Protein AF-A0A816NYG2-F1 (afdb_monomer)

Secondary structure (DSSP, 8-state):
--SPPP-----S-HHHHHHHHHHHHHHHHHHHHHHHSTTTTTTTTT----SSTTHHHHHHHHHHHHHHHHHHHHHHHHHHHH-GGGHHHHHHHHHHHHHHHHHHHHHSPPP-SS--HHHHHHHHHHHHHHHHHHHHTSPPP-

pLDDT: mean 96.12, std 5.0, range [56.0, 98.81]

Nearest PDB structures (foldseek):
  8a3k-assembly1_UNK  TM=4.302E-01  e=6.108E+00  synthetic construct
  3zx6-assembly1_A  TM=4.066E-01  e=4.676E+00  Archaeoglobus fulgidus DSM 4304
  6uuj-assembly2_E  TM=3.337E-01  e=5.204E+00  Mycobacterium tuberculosis H37Rv

Mean predicted aligned error: 3.16 Å

Foldseek 3Di:
DPDDAFDAPQQFDCVLLVVLVVVLVVLLVLLCCLQPPPQSCVCVFVQADCPDPPSVVVSVVSNVVSVVSNVLSVVSVCCSVGNVNCSLVNLVVQLVVLVVVQVVCVVPPGDHPDHGPSNVCSVVSNVVSVVSSVRSPDGPDD

Organism: NCBI:txid392030

Solvent-accessible surface area (backbone atoms only — not comparable to full-atom values): 7549 Å² total; per-residue (Å²): 128,99,65,80,85,76,45,68,77,50,57,32,46,68,65,41,56,53,50,50,53,53,53,40,50,55,45,37,55,51,13,49,39,13,55,68,41,98,47,17,41,42,41,90,55,37,32,30,81,62,95,47,91,69,35,67,56,55,29,50,50,33,24,53,50,10,52,56,43,36,54,54,35,49,52,51,49,48,29,70,74,38,30,35,55,47,48,42,57,52,35,46,47,55,27,51,51,28,49,51,52,52,52,45,45,69,78,59,64,79,76,47,84,55,86,28,63,68,58,59,49,32,69,54,44,30,61,51,28,50,53,42,29,58,52,28,72,40,68,60,81,129

Sequence (142 aa):
MLLPPPCNNYAGPTLAIWFLVIINTIGTIRSLIHMFFRDGGAQSIATMNLNVSGSQNIVAIFGQWGGMQLIMAFFIWIVLWRYREFVPLMIGEVLIEQLVRISIGHLKPTITTGTPPGRTGSMILLPVSLIMLIISLTRNTA

Radius of gyration: 17.14 Å; Cα contacts (8 Å, |Δi|>4): 158; chains: 1; bounding box: 43×23×50 Å

Structure (mmCIF, N/CA/C/O backbone):
data_AF-A0A816NYG2-F1
#
_entry.id   AF-A0A816NYG2-F1
#
loop_
_atom_site.group_PDB
_atom_site.id
_atom_site.type_symbol
_atom_site.label_atom_id
_atom_site.label_alt_id
_atom_site.label_comp_id
_atom_site.label_asym_id
_atom_site.label_entity_id
_atom_site.label_seq_id
_atom_site.pdbx_PDB_ins_code
_atom_site.Cartn_x
_atom_site.Cartn_y
_atom_site.Cartn_z
_atom_site.occupancy
_atom_site.B_iso_or_equiv
_atom_site.auth_seq_id
_atom_site.auth_comp_id
_atom_site.auth_asym_id
_atom_site.auth_atom_id
_atom_site.pdbx_PDB_model_num
ATOM 1 N N . MET A 1 1 ? -25.040 -15.551 -0.827 1.00 77.44 1 MET A N 1
ATOM 2 C CA . MET A 1 1 ? -24.556 -14.156 -0.698 1.00 77.44 1 MET A CA 1
ATOM 3 C C . MET A 1 1 ? -23.037 -14.214 -0.555 1.00 77.44 1 MET A C 1
ATOM 5 O O . MET A 1 1 ? -22.586 -15.010 0.252 1.00 77.44 1 MET A O 1
ATOM 9 N N . LEU A 1 2 ? -22.266 -13.480 -1.373 1.00 88.38 2 LEU A N 1
ATOM 10 C CA . LEU A 1 2 ? -20.789 -13.585 -1.424 1.00 88.38 2 LEU A CA 1
ATOM 11 C C . LEU A 1 2 ? -20.091 -13.022 -0.171 1.00 88.38 2 LEU A C 1
ATOM 13 O O . LEU A 1 2 ? -19.019 -13.482 0.198 1.00 88.38 2 LEU A O 1
ATOM 17 N N . LEU A 1 3 ? -20.704 -12.030 0.478 1.00 91.38 3 LEU A N 1
ATOM 18 C CA . LEU A 1 3 ? -20.160 -11.320 1.633 1.00 91.38 3 LEU A CA 1
ATOM 19 C C . LEU A 1 3 ? -21.046 -11.542 2.872 1.00 91.38 3 LEU A C 1
ATOM 21 O O . LEU A 1 3 ? -22.271 -11.491 2.729 1.00 91.38 3 LEU A O 1
ATOM 25 N N . PRO A 1 4 ? -20.482 -11.740 4.081 1.00 92.00 4 PRO A N 1
ATOM 26 C CA . PRO A 1 4 ? -21.268 -11.817 5.316 1.00 92.00 4 PRO A CA 1
ATOM 27 C C . PRO A 1 4 ? -21.978 -10.485 5.643 1.00 92.00 4 PRO A C 1
ATOM 29 O O . PRO A 1 4 ? -21.698 -9.455 5.008 1.00 92.00 4 PRO A O 1
ATOM 32 N N . PRO A 1 5 ? -22.911 -10.457 6.615 1.00 93.44 5 PRO A N 1
ATOM 33 C CA . PRO A 1 5 ? -23.503 -9.213 7.116 1.00 93.44 5 PRO A CA 1
ATOM 34 C C . PRO A 1 5 ? -22.435 -8.160 7.475 1.00 93.44 5 PRO A C 1
ATOM 36 O O . PRO A 1 5 ? -21.332 -8.546 7.858 1.00 93.44 5 PRO A O 1
ATOM 39 N N . PRO A 1 6 ? -22.707 -6.850 7.308 1.00 91.88 6 PRO A N 1
ATOM 40 C CA . PRO A 1 6 ? -21.737 -5.804 7.625 1.00 91.88 6 PRO A CA 1
ATOM 41 C C . PRO A 1 6 ? -21.351 -5.839 9.101 1.00 91.88 6 PRO A C 1
ATOM 43 O O . PRO A 1 6 ? -22.198 -6.128 9.945 1.00 91.88 6 PRO A O 1
ATOM 46 N N . CYS A 1 7 ? -20.114 -5.463 9.407 1.00 90.69 7 CYS A N 1
ATOM 47 C CA . CYS A 1 7 ? -19.657 -5.353 10.784 1.00 90.69 7 CYS A CA 1
ATOM 48 C C . CYS A 1 7 ? -18.698 -4.161 10.903 1.00 90.69 7 CYS A C 1
ATOM 50 O O . CYS A 1 7 ? -17.578 -4.161 10.400 1.00 90.69 7 CYS A O 1
ATOM 52 N N . ASN A 1 8 ? -19.208 -3.066 11.464 1.00 89.94 8 ASN A N 1
ATOM 53 C CA . ASN A 1 8 ? -18.552 -1.757 11.453 1.00 89.94 8 ASN A CA 1
ATOM 54 C C . ASN A 1 8 ? -18.312 -1.247 12.880 1.00 89.94 8 ASN A C 1
ATOM 56 O O . ASN A 1 8 ? -18.468 -0.059 13.152 1.00 89.94 8 ASN A O 1
ATOM 60 N N . ASN A 1 9 ? -17.903 -2.139 13.786 1.00 92.50 9 ASN A N 1
ATOM 61 C CA . ASN A 1 9 ? -17.717 -1.841 15.211 1.00 92.50 9 ASN A CA 1
ATOM 62 C C . ASN A 1 9 ? -16.319 -1.286 15.534 1.00 92.50 9 ASN A C 1
ATOM 64 O O . ASN A 1 9 ? -15.781 -1.504 16.620 1.00 92.50 9 ASN A O 1
ATOM 68 N N . TYR A 1 10 ? -15.696 -0.591 14.582 1.00 95.06 10 TYR A N 1
ATOM 69 C CA . TYR A 1 10 ? -14.381 -0.001 14.790 1.00 95.06 10 TYR A CA 1
ATOM 70 C C . TYR A 1 10 ? -14.445 1.102 15.853 1.00 95.06 10 TYR A C 1
ATOM 72 O O . TYR A 1 10 ? -15.047 2.149 15.630 1.00 95.06 10 TYR A O 1
ATOM 80 N N . ALA A 1 11 ? -13.813 0.859 17.002 1.00 94.25 11 ALA A N 1
ATOM 81 C CA . ALA A 1 11 ? -13.828 1.763 18.154 1.00 94.25 11 ALA A CA 1
ATOM 82 C C . ALA A 1 11 ? -12.611 2.707 18.227 1.00 94.25 11 ALA A C 1
ATOM 84 O O . ALA A 1 11 ? -12.495 3.485 19.175 1.00 94.25 11 ALA A O 1
ATOM 85 N N . GLY A 1 12 ? -11.684 2.612 17.271 1.00 95.12 12 GLY A N 1
ATOM 86 C C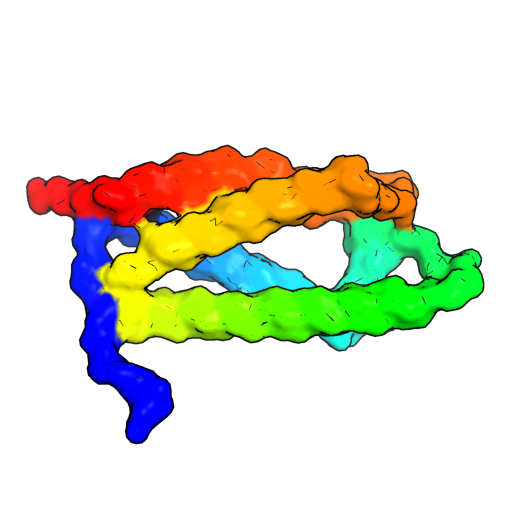A . GLY A 1 12 ? -10.478 3.435 17.242 1.00 95.12 12 GLY A CA 1
ATOM 87 C C . GLY A 1 12 ? -10.655 4.775 16.518 1.00 95.12 12 GLY A C 1
ATOM 88 O O . GLY A 1 12 ? -11.741 5.091 16.014 1.00 95.12 12 GLY A O 1
ATOM 89 N N . PRO A 1 13 ? -9.591 5.589 16.451 1.00 96.50 13 PRO A N 1
ATOM 90 C CA . PRO A 1 13 ? -9.642 6.920 15.852 1.00 96.50 13 PRO A CA 1
ATOM 91 C C . PRO A 1 13 ? -10.004 6.914 14.366 1.00 96.50 13 PRO A C 1
ATOM 93 O O . PRO A 1 13 ? -9.428 6.175 13.567 1.00 96.50 13 PRO A O 1
ATOM 96 N N . THR A 1 14 ? -10.891 7.825 13.949 1.00 96.19 14 THR A N 1
ATOM 97 C CA . THR A 1 14 ? -11.265 8.007 12.528 1.00 96.19 14 THR A CA 1
ATOM 98 C C . THR A 1 14 ? -10.075 8.389 11.647 1.00 96.19 14 THR A C 1
ATOM 100 O O . THR A 1 14 ? -10.094 8.131 10.444 1.00 96.19 14 THR A O 1
ATOM 103 N N . LEU A 1 15 ? -9.009 8.931 12.245 1.00 97.56 15 LEU A N 1
ATOM 104 C CA . LEU A 1 15 ? -7.731 9.184 11.586 1.00 97.56 15 LEU A CA 1
ATOM 105 C C . LEU A 1 15 ? -7.164 7.923 10.909 1.00 97.56 15 LEU A C 1
ATOM 107 O O . LEU A 1 15 ? -6.653 8.018 9.797 1.00 97.56 15 LEU A O 1
ATOM 111 N N . ALA A 1 16 ? -7.299 6.744 11.528 1.00 97.94 16 ALA A N 1
ATOM 112 C CA . ALA A 1 16 ? -6.845 5.475 10.954 1.00 97.94 16 ALA A CA 1
ATOM 113 C C . ALA A 1 16 ? -7.618 5.101 9.681 1.00 97.94 16 ALA A C 1
ATOM 115 O O . ALA A 1 16 ? -7.022 4.670 8.693 1.00 97.94 16 ALA A O 1
ATOM 116 N N . ILE A 1 17 ? -8.934 5.340 9.675 1.00 98.12 17 ILE A N 1
ATOM 117 C CA . ILE A 1 17 ? -9.779 5.146 8.492 1.00 98.12 17 ILE A CA 1
ATOM 118 C C . ILE A 1 17 ? -9.330 6.091 7.376 1.00 98.12 17 ILE A C 1
ATOM 120 O O . ILE A 1 17 ? -9.093 5.639 6.260 1.00 98.12 17 ILE A O 1
ATOM 124 N N . TRP A 1 18 ? -9.181 7.387 7.664 1.00 98.50 18 TRP A N 1
ATOM 125 C CA . TRP A 1 18 ? -8.798 8.373 6.650 1.00 98.50 18 TRP A CA 1
ATOM 126 C C . TRP A 1 18 ? -7.402 8.138 6.082 1.00 98.50 18 TRP A C 1
ATOM 128 O O . TRP A 1 18 ? -7.217 8.244 4.870 1.00 98.50 18 TRP A O 1
ATOM 138 N N . PHE A 1 19 ? -6.444 7.754 6.925 1.00 98.62 19 PHE A N 1
ATOM 139 C CA . PHE A 1 19 ? -5.131 7.311 6.467 1.00 98.62 19 PHE A CA 1
ATOM 140 C C . PHE A 1 19 ? -5.261 6.169 5.455 1.00 98.62 19 PHE A C 1
ATOM 142 O O . PHE A 1 19 ? -4.736 6.268 4.346 1.00 98.62 19 PHE A O 1
ATOM 149 N N . LEU A 1 20 ? -6.015 5.124 5.801 1.00 98.50 20 LEU A N 1
ATOM 150 C CA . LEU A 1 20 ? -6.185 3.966 4.933 1.00 98.50 20 LEU A CA 1
ATOM 151 C C . LEU A 1 20 ? -6.917 4.327 3.628 1.00 98.50 20 LEU A C 1
ATOM 153 O O . LEU A 1 20 ? -6.510 3.869 2.567 1.00 98.50 20 LEU A O 1
ATOM 157 N N . VAL A 1 21 ? -7.927 5.204 3.671 1.00 98.75 21 VAL A N 1
ATOM 158 C CA . VAL A 1 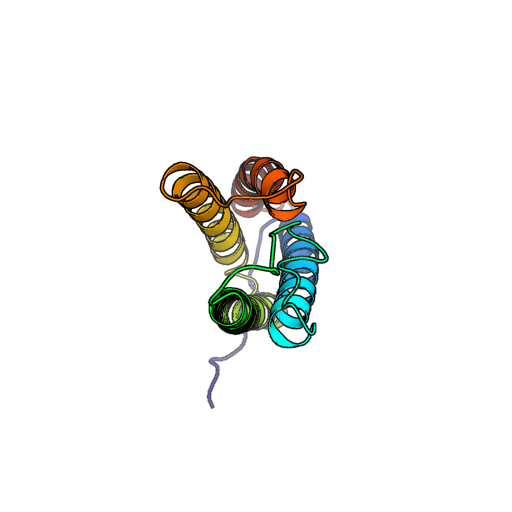21 ? -8.614 5.733 2.475 1.00 98.75 21 VAL A CA 1
ATOM 159 C C . VAL A 1 21 ? -7.626 6.431 1.536 1.00 98.75 21 VAL A C 1
ATOM 161 O O . VAL A 1 21 ? -7.614 6.146 0.337 1.00 98.75 21 VAL A O 1
ATOM 164 N N . ILE A 1 22 ? -6.783 7.326 2.058 1.00 98.69 22 ILE A N 1
ATOM 165 C CA . ILE A 1 22 ? -5.818 8.089 1.253 1.00 98.69 22 ILE A CA 1
ATOM 166 C C . ILE A 1 22 ? -4.778 7.152 0.636 1.00 98.69 22 ILE A C 1
ATOM 168 O O . ILE A 1 22 ? -4.572 7.171 -0.581 1.00 98.69 22 ILE A O 1
ATOM 172 N N . ILE A 1 23 ? -4.154 6.298 1.451 1.00 98.44 23 ILE A N 1
ATOM 173 C CA . ILE A 1 23 ? -3.117 5.374 0.982 1.00 98.44 23 ILE A CA 1
ATOM 174 C C . ILE A 1 23 ? -3.682 4.382 -0.031 1.00 98.44 23 ILE A C 1
ATOM 176 O O . ILE A 1 23 ? -3.077 4.178 -1.085 1.00 98.44 23 ILE A O 1
ATOM 180 N N . ASN A 1 24 ? -4.867 3.829 0.224 1.00 98.69 24 ASN A N 1
ATOM 181 C CA . ASN A 1 24 ? -5.491 2.885 -0.693 1.00 98.69 24 ASN A CA 1
ATOM 182 C C . ASN A 1 24 ? -5.941 3.549 -2.004 1.00 98.69 24 ASN A C 1
ATOM 184 O O . ASN A 1 24 ? -5.875 2.926 -3.062 1.00 98.69 24 ASN A O 1
ATOM 188 N N . THR A 1 25 ? -6.326 4.830 -1.977 1.00 98.81 25 THR A N 1
ATOM 189 C CA . THR A 1 25 ? -6.607 5.610 -3.199 1.00 98.81 25 THR A CA 1
ATOM 190 C C . THR A 1 25 ? -5.353 5.768 -4.050 1.00 98.81 25 THR A C 1
ATOM 192 O O . THR A 1 25 ? -5.375 5.465 -5.243 1.00 98.81 25 THR A O 1
ATOM 195 N N . ILE A 1 26 ? -4.239 6.176 -3.438 1.00 98.19 26 ILE A N 1
ATOM 196 C CA . ILE A 1 26 ? -2.950 6.306 -4.131 1.00 98.19 26 ILE A CA 1
ATOM 197 C C . ILE A 1 26 ? -2.508 4.945 -4.686 1.00 98.19 26 ILE A C 1
ATOM 199 O O . ILE A 1 26 ? -2.101 4.856 -5.846 1.00 98.19 26 ILE A O 1
ATOM 203 N N . GLY A 1 27 ? -2.636 3.877 -3.892 1.00 98.00 27 GLY A N 1
ATOM 204 C CA . GLY A 1 27 ? -2.342 2.504 -4.308 1.00 98.00 27 GLY A CA 1
ATOM 205 C C . GLY A 1 27 ? -3.205 2.043 -5.484 1.00 98.00 27 GLY A C 1
ATOM 206 O O . GLY A 1 27 ? -2.680 1.481 -6.444 1.00 98.00 27 GLY A O 1
ATOM 207 N N . THR A 1 28 ? -4.501 2.366 -5.465 1.00 98.75 28 THR A N 1
ATOM 208 C CA . THR A 1 28 ? -5.430 2.083 -6.568 1.00 98.75 28 THR A CA 1
ATOM 209 C C . THR A 1 28 ? -4.979 2.801 -7.840 1.00 98.75 28 THR A C 1
ATOM 211 O O . THR A 1 28 ? -4.792 2.157 -8.869 1.00 98.75 28 THR A O 1
ATOM 214 N N . ILE A 1 29 ? -4.705 4.108 -7.784 1.00 98.56 29 ILE A N 1
ATOM 215 C CA . ILE A 1 29 ? -4.231 4.871 -8.953 1.00 98.56 29 ILE A CA 1
ATOM 216 C C . ILE A 1 29 ? -2.917 4.288 -9.491 1.00 98.56 29 ILE A C 1
ATOM 218 O O . ILE A 1 29 ? -2.790 4.053 -10.692 1.0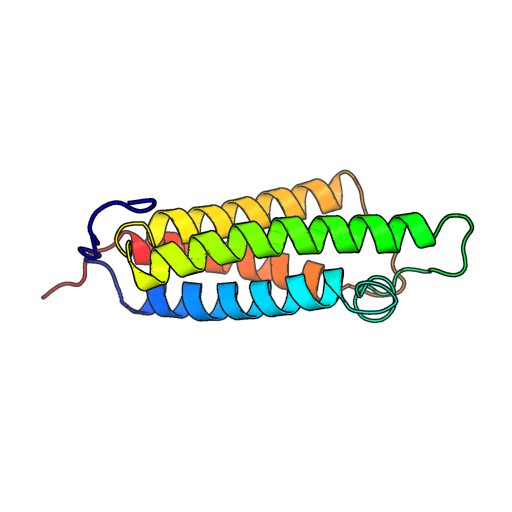0 98.56 29 ILE A O 1
ATOM 222 N N . ARG A 1 30 ? -1.958 3.988 -8.608 1.00 97.69 30 ARG A N 1
ATOM 223 C CA . ARG A 1 30 ? -0.680 3.358 -8.974 1.00 97.69 30 ARG A CA 1
ATOM 224 C C . ARG A 1 30 ? -0.886 2.012 -9.674 1.00 97.69 30 ARG A C 1
ATOM 226 O O . ARG A 1 30 ? -0.226 1.743 -10.673 1.00 97.69 30 ARG A O 1
ATOM 233 N N . SER A 1 31 ? -1.802 1.185 -9.175 1.00 98.38 31 SER A N 1
ATOM 234 C CA . SER A 1 31 ? -2.109 -0.118 -9.773 1.00 98.38 31 SER A CA 1
ATOM 235 C C . SER A 1 31 ? -2.661 0.017 -11.197 1.00 98.38 31 SER A C 1
ATOM 237 O O . SER A 1 31 ? -2.210 -0.687 -12.100 1.00 98.38 31 SER A O 1
ATOM 239 N N . LEU A 1 32 ? -3.538 0.999 -11.429 1.00 98.69 32 LEU A N 1
ATOM 240 C CA . LEU A 1 32 ? -4.081 1.303 -12.753 1.00 98.69 32 LEU A CA 1
ATOM 241 C C . LEU A 1 32 ? -2.991 1.823 -13.698 1.00 98.69 32 LEU A C 1
ATOM 243 O O . LEU A 1 32 ? -2.934 1.399 -14.849 1.00 98.69 32 LEU A O 1
ATOM 247 N N . ILE A 1 33 ? -2.086 2.682 -13.219 1.00 98.56 33 ILE A N 1
ATOM 248 C CA . ILE A 1 33 ? -0.926 3.136 -14.003 1.00 98.56 33 ILE A CA 1
ATOM 249 C C . ILE A 1 33 ? -0.088 1.936 -14.455 1.00 98.56 33 ILE A C 1
ATOM 251 O O . ILE A 1 33 ? 0.210 1.810 -15.640 1.00 98.56 33 ILE A O 1
ATOM 255 N N . HIS A 1 34 ? 0.246 1.030 -13.535 1.00 98.25 34 HIS A N 1
ATOM 256 C CA . HIS A 1 34 ? 1.017 -0.170 -13.852 1.00 98.25 34 HIS A CA 1
ATOM 257 C C . HIS A 1 34 ? 0.358 -1.056 -14.916 1.00 98.25 34 HIS A C 1
ATOM 259 O O . HIS A 1 34 ? 1.061 -1.623 -15.748 1.00 98.25 34 HIS A O 1
ATOM 265 N N . MET A 1 35 ? -0.972 -1.157 -14.905 1.00 98.38 35 MET A N 1
ATOM 266 C CA . MET A 1 35 ? -1.724 -1.983 -15.852 1.00 98.38 35 MET A CA 1
ATOM 267 C C . MET A 1 35 ? -1.928 -1.319 -17.217 1.00 98.38 35 MET A C 1
ATOM 269 O O . MET A 1 35 ? -1.934 -2.016 -18.229 1.00 98.38 35 MET A O 1
ATOM 273 N N . PHE A 1 36 ? -2.138 -0.000 -17.251 1.00 98.19 36 PHE A N 1
ATOM 274 C CA . PHE A 1 36 ? -2.681 0.672 -18.436 1.00 98.19 36 PHE A CA 1
ATOM 275 C C . PHE A 1 36 ? -1.726 1.657 -19.113 1.00 98.19 36 PHE A C 1
ATOM 277 O O . PHE A 1 36 ? -1.949 2.002 -20.274 1.00 98.19 36 PHE A O 1
ATOM 284 N N . PHE A 1 37 ? -0.662 2.119 -18.450 1.00 98.25 37 PHE A N 1
ATOM 285 C CA . PHE A 1 37 ? 0.341 2.936 -19.137 1.00 98.25 37 PHE A CA 1
ATOM 286 C C . PHE A 1 37 ? 1.147 2.078 -20.111 1.00 98.25 37 PHE A C 1
ATOM 288 O O . PHE A 1 37 ? 1.457 0.922 -19.833 1.00 98.25 37 PHE A O 1
ATOM 295 N N . ARG A 1 38 ? 1.549 2.67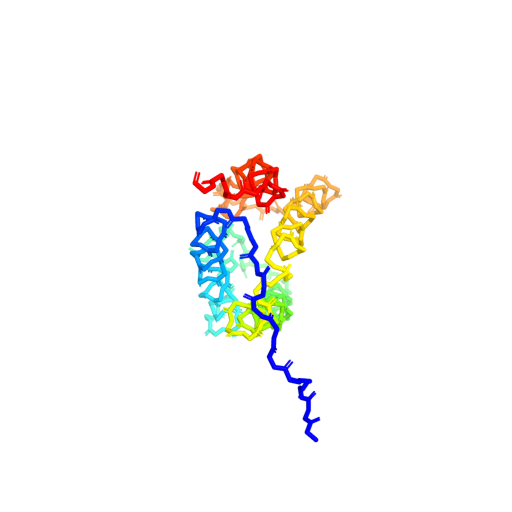2 -21.242 1.00 97.69 38 ARG A N 1
ATOM 296 C CA . ARG A 1 38 ? 2.287 1.980 -22.313 1.00 97.69 38 ARG A CA 1
ATOM 297 C C . ARG A 1 38 ? 3.568 1.294 -21.821 1.00 97.69 38 ARG A C 1
ATOM 299 O O . ARG A 1 38 ? 3.945 0.258 -22.355 1.00 97.69 38 ARG A O 1
ATOM 306 N N . ASP A 1 39 ? 4.239 1.882 -20.839 1.00 97.69 39 ASP A N 1
ATOM 307 C CA . ASP A 1 39 ? 5.458 1.360 -20.217 1.00 97.69 39 ASP A CA 1
ATOM 308 C C . ASP A 1 39 ? 5.216 0.821 -18.793 1.00 97.69 39 ASP A C 1
ATOM 310 O O . ASP A 1 39 ? 6.172 0.541 -18.069 1.00 97.69 39 ASP A O 1
ATOM 314 N N . GLY A 1 40 ? 3.954 0.742 -18.352 1.00 97.19 40 GLY A N 1
ATOM 315 C CA . GLY A 1 40 ? 3.565 0.389 -16.984 1.00 97.19 40 GLY A CA 1
ATOM 316 C C . GLY A 1 40 ? 4.118 1.333 -15.908 1.00 97.19 40 GLY A C 1
ATOM 317 O O . GLY A 1 40 ? 4.147 0.969 -14.732 1.00 97.19 40 GLY A O 1
ATOM 318 N N . GLY A 1 41 ? 4.624 2.517 -16.272 1.00 97.69 41 GLY A N 1
ATOM 319 C CA . GLY A 1 41 ? 5.361 3.399 -15.364 1.00 97.69 41 GLY A CA 1
ATOM 320 C C . GLY A 1 41 ? 6.827 3.001 -15.135 1.00 97.69 41 GLY A C 1
ATOM 321 O O . GLY A 1 41 ? 7.508 3.645 -14.334 1.00 97.69 41 GLY A O 1
ATOM 322 N N . ALA A 1 42 ? 7.347 1.964 -15.799 1.00 97.50 42 ALA A N 1
ATOM 323 C CA . ALA A 1 42 ? 8.722 1.507 -15.596 1.00 97.50 42 ALA A CA 1
ATOM 324 C C . ALA A 1 42 ? 9.756 2.565 -16.024 1.00 97.50 42 ALA A C 1
ATOM 326 O O . ALA A 1 42 ? 10.706 2.835 -15.287 1.00 97.50 42 ALA A O 1
ATOM 327 N N . GLN A 1 43 ? 9.562 3.215 -17.174 1.00 97.31 43 GLN A N 1
ATOM 328 C CA . GLN A 1 43 ? 10.469 4.257 -17.664 1.00 97.31 43 GLN A CA 1
ATOM 329 C C . GLN A 1 43 ? 10.028 5.646 -17.202 1.00 97.31 43 GLN A C 1
ATOM 331 O O . GLN A 1 43 ? 10.800 6.372 -16.582 1.00 97.31 43 GLN A O 1
ATOM 336 N N . SER A 1 44 ? 8.775 5.997 -17.468 1.00 97.50 44 SER A N 1
ATOM 337 C CA . SER A 1 44 ? 8.182 7.315 -17.230 1.00 97.50 44 SER A CA 1
ATOM 338 C C . SER A 1 44 ? 8.123 7.722 -15.756 1.00 97.50 44 SER A C 1
ATOM 340 O O . SER A 1 44 ? 8.142 8.915 -15.467 1.00 97.50 44 SER A O 1
ATOM 342 N N . ILE A 1 45 ? 8.072 6.761 -14.826 1.00 97.19 45 ILE A N 1
ATOM 343 C CA . ILE A 1 45 ? 7.975 7.025 -13.380 1.00 97.19 45 ILE A CA 1
ATOM 344 C C . ILE A 1 45 ? 9.166 6.425 -12.633 1.00 97.19 45 ILE A C 1
ATOM 346 O O . ILE A 1 45 ? 9.796 7.104 -11.823 1.00 97.19 45 ILE A O 1
ATOM 350 N N . ALA A 1 46 ? 9.482 5.151 -12.881 1.00 96.69 46 ALA A N 1
ATOM 351 C CA . ALA A 1 46 ? 10.569 4.463 -12.190 1.00 96.69 46 ALA A CA 1
ATOM 352 C C . ALA A 1 46 ? 11.945 4.669 -12.840 1.00 96.69 46 ALA A C 1
ATOM 354 O O . ALA A 1 46 ? 12.945 4.231 -12.277 1.00 96.69 46 ALA A O 1
ATOM 355 N N . THR A 1 47 ? 12.039 5.388 -13.963 1.00 96.62 47 THR A N 1
ATOM 356 C CA . THR A 1 47 ? 13.312 5.755 -14.612 1.00 96.62 47 THR A CA 1
ATOM 357 C C . THR A 1 47 ? 14.181 4.549 -15.005 1.00 96.62 47 THR A C 1
ATOM 359 O O . THR A 1 47 ? 15.411 4.621 -15.011 1.00 96.62 47 THR A O 1
ATOM 362 N N . MET A 1 48 ? 13.551 3.412 -15.315 1.00 96.31 48 MET A N 1
ATOM 363 C CA . MET A 1 48 ? 14.226 2.234 -15.865 1.00 96.31 48 MET A CA 1
ATOM 364 C C . MET A 1 48 ? 14.552 2.436 -17.348 1.00 96.31 48 MET A C 1
ATOM 366 O O . MET A 1 48 ? 13.785 3.050 -18.092 1.00 96.31 48 MET A O 1
ATOM 370 N N . ASN A 1 49 ? 15.671 1.872 -17.801 1.00 95.31 49 ASN A N 1
ATOM 371 C CA . ASN A 1 49 ? 16.016 1.852 -19.220 1.00 95.31 49 ASN A CA 1
ATOM 372 C C . ASN A 1 49 ? 15.237 0.739 -19.944 1.00 95.31 49 ASN A C 1
ATOM 374 O O . ASN A 1 49 ? 15.468 -0.440 -19.683 1.00 95.31 49 ASN A O 1
ATOM 378 N N . LEU A 1 50 ? 14.352 1.108 -20.876 1.00 96.69 50 LEU A N 1
ATOM 379 C CA . LEU A 1 50 ? 13.619 0.156 -21.724 1.00 96.69 50 LEU A CA 1
ATOM 380 C C . LEU A 1 50 ? 14.236 -0.032 -23.122 1.00 96.69 50 LEU A C 1
ATOM 382 O O . LEU A 1 50 ? 13.746 -0.856 -23.894 1.00 96.69 50 LEU A O 1
ATOM 386 N N . ASN A 1 51 ? 15.342 0.649 -23.437 1.00 95.56 51 ASN A N 1
ATOM 387 C CA . ASN 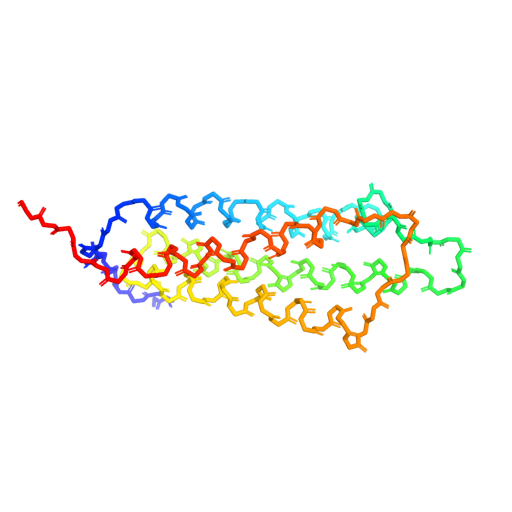A 1 51 ? 16.109 0.464 -24.676 1.00 95.56 51 ASN A CA 1
ATOM 388 C C . ASN A 1 51 ? 17.102 -0.703 -24.545 1.00 95.56 51 ASN A C 1
ATOM 390 O O . ASN A 1 51 ? 18.283 -0.584 -24.866 1.00 95.56 51 ASN A O 1
ATOM 394 N N . VAL A 1 52 ? 16.627 -1.825 -24.010 1.00 94.44 52 VAL A N 1
ATOM 395 C CA . VAL A 1 52 ? 17.405 -3.047 -23.792 1.00 94.44 52 VAL A CA 1
ATOM 396 C C . VAL A 1 52 ? 16.620 -4.246 -24.305 1.00 94.44 52 VAL A C 1
ATOM 398 O O . VAL A 1 52 ? 15.387 -4.235 -24.324 1.00 94.44 52 VAL A O 1
ATOM 401 N N . SER A 1 53 ? 17.331 -5.296 -24.714 1.00 96.62 53 SER A N 1
ATOM 402 C CA . SER A 1 53 ? 16.690 -6.545 -25.129 1.00 96.62 53 SER A CA 1
ATOM 403 C C . SER A 1 53 ? 15.829 -7.110 -23.993 1.00 96.62 53 SER A C 1
ATOM 405 O O . SER A 1 53 ? 16.256 -7.145 -22.840 1.00 96.62 53 SER A O 1
ATOM 407 N N . GLY A 1 54 ? 14.601 -7.528 -24.311 1.00 95.12 54 GLY A N 1
ATOM 408 C CA . GLY A 1 54 ? 13.663 -8.092 -23.335 1.00 95.12 54 GLY A CA 1
ATOM 409 C C . GLY A 1 54 ? 12.924 -7.075 -22.456 1.00 95.12 54 GLY A C 1
ATOM 410 O O . GLY A 1 54 ? 12.221 -7.489 -21.536 1.00 95.12 54 GLY A O 1
ATOM 411 N N . SER A 1 55 ? 13.006 -5.767 -22.728 1.00 96.12 55 SER A N 1
ATOM 412 C CA . SER A 1 55 ? 12.310 -4.731 -21.942 1.00 96.12 55 SER A CA 1
ATOM 413 C C . SER A 1 55 ? 10.783 -4.885 -21.893 1.00 96.12 55 SER A C 1
ATOM 415 O O . SER A 1 55 ? 10.152 -4.478 -20.920 1.00 96.12 55 SER A O 1
ATOM 417 N N . GLN A 1 56 ? 10.180 -5.556 -22.877 1.00 96.81 56 GLN A N 1
ATOM 418 C CA . GLN A 1 56 ? 8.759 -5.917 -22.848 1.00 96.81 56 GLN A CA 1
ATOM 419 C C . GLN A 1 56 ? 8.398 -6.805 -21.646 1.00 96.81 56 GLN A C 1
ATOM 421 O O . GLN A 1 56 ? 7.307 -6.662 -21.099 1.00 96.81 56 GLN A O 1
ATOM 426 N N . ASN A 1 57 ? 9.319 -7.654 -21.169 1.00 97.81 57 ASN A N 1
ATOM 427 C CA . ASN A 1 57 ? 9.098 -8.449 -19.958 1.00 97.81 57 ASN A CA 1
ATOM 428 C C . ASN A 1 57 ? 9.025 -7.564 -18.706 1.00 97.81 57 ASN A C 1
ATOM 430 O O . ASN A 1 57 ? 8.266 -7.873 -17.794 1.00 97.81 57 ASN A O 1
ATOM 434 N N . ILE A 1 58 ? 9.761 -6.445 -18.665 1.00 96.56 58 ILE A N 1
ATOM 435 C CA . ILE A 1 58 ? 9.676 -5.473 -17.562 1.00 96.56 58 ILE A CA 1
ATOM 436 C C . ILE A 1 58 ? 8.273 -4.866 -17.531 1.00 96.56 58 ILE A C 1
ATOM 438 O O . ILE A 1 58 ? 7.627 -4.879 -16.486 1.00 96.56 58 ILE A O 1
ATOM 442 N N . VAL A 1 59 ? 7.777 -4.402 -18.683 1.00 98.19 59 VAL A N 1
ATOM 443 C CA . VAL A 1 59 ? 6.424 -3.834 -18.804 1.00 98.19 59 VAL A CA 1
ATOM 444 C C . VAL A 1 59 ? 5.362 -4.873 -18.430 1.00 98.19 59 VAL A C 1
ATOM 446 O O . VAL A 1 59 ? 4.460 -4.574 -17.650 1.00 98.19 59 VAL A O 1
ATOM 449 N N . ALA A 1 60 ? 5.501 -6.114 -18.906 1.00 98.38 60 ALA A N 1
ATOM 450 C CA . ALA A 1 60 ? 4.582 -7.200 -18.575 1.00 98.38 60 ALA A CA 1
ATOM 451 C C . ALA A 1 60 ? 4.553 -7.500 -17.065 1.00 98.38 60 ALA A C 1
ATOM 453 O O . ALA A 1 60 ? 3.474 -7.611 -16.483 1.00 98.38 60 ALA A O 1
ATOM 454 N N . ILE A 1 61 ? 5.718 -7.582 -16.411 1.00 97.69 61 ILE A N 1
ATOM 455 C CA . ILE A 1 61 ? 5.818 -7.809 -14.961 1.00 97.69 61 ILE A CA 1
ATOM 456 C C . ILE A 1 61 ? 5.230 -6.631 -14.179 1.00 97.69 61 ILE A C 1
ATOM 458 O O . ILE A 1 61 ? 4.536 -6.855 -13.189 1.00 97.69 61 ILE A O 1
ATOM 462 N N . PHE A 1 62 ? 5.448 -5.389 -14.621 1.00 97.44 62 PHE A N 1
ATOM 463 C CA . PHE A 1 62 ? 4.804 -4.217 -14.024 1.00 97.44 62 PHE A CA 1
ATOM 464 C C . PHE A 1 62 ? 3.278 -4.307 -14.138 1.00 97.44 62 PHE A C 1
ATOM 466 O O . PHE A 1 62 ? 2.595 -4.098 -13.139 1.00 97.44 62 PHE A O 1
ATOM 473 N N . GLY A 1 63 ? 2.744 -4.724 -15.288 1.00 98.44 63 GLY A N 1
ATOM 474 C CA . GLY A 1 63 ? 1.311 -4.979 -15.463 1.00 98.44 63 GLY A CA 1
ATOM 475 C C . GLY A 1 63 ? 0.763 -6.038 -14.501 1.00 98.44 63 GLY A C 1
ATOM 476 O O . GLY A 1 63 ? -0.249 -5.801 -13.840 1.00 98.44 63 GLY A O 1
ATOM 477 N N . GLN A 1 64 ? 1.459 -7.171 -14.348 1.00 98.38 64 GLN A N 1
ATOM 478 C CA . GLN A 1 64 ? 1.096 -8.214 -13.373 1.00 98.38 64 GLN A CA 1
ATOM 479 C C . GLN A 1 64 ? 1.148 -7.692 -11.932 1.00 98.38 64 GLN A C 1
ATOM 481 O O . GLN A 1 64 ? 0.256 -7.965 -11.125 1.00 98.38 64 GLN A O 1
ATOM 486 N N . TRP A 1 65 ? 2.164 -6.888 -11.611 1.00 96.75 65 TRP A N 1
ATOM 487 C CA . TRP A 1 65 ? 2.290 -6.254 -10.305 1.00 96.75 65 TRP A CA 1
ATOM 488 C C . TRP A 1 65 ? 1.130 -5.288 -10.039 1.00 96.75 65 TRP A C 1
ATOM 490 O O . TRP A 1 65 ? 0.544 -5.320 -8.957 1.00 96.75 65 TRP A O 1
ATOM 500 N N . GLY A 1 66 ? 0.753 -4.475 -11.028 1.00 98.12 66 GLY A N 1
ATOM 501 C CA . GLY A 1 66 ? -0.433 -3.625 -10.975 1.00 98.12 66 GLY A CA 1
ATOM 502 C C . GLY A 1 66 ? -1.706 -4.427 -10.722 1.00 98.12 66 GLY A C 1
ATOM 503 O O . GLY A 1 66 ? -2.455 -4.098 -9.809 1.00 98.12 66 GLY A O 1
ATOM 504 N N . GLY A 1 67 ? -1.901 -5.534 -11.442 1.00 98.50 67 GLY A N 1
ATOM 505 C CA . GLY A 1 67 ? -3.055 -6.417 -11.256 1.00 98.50 67 GLY A CA 1
ATOM 506 C C . GLY A 1 67 ? -3.182 -6.944 -9.824 1.00 98.50 67 GLY A C 1
ATOM 507 O O . GLY A 1 67 ? -4.239 -6.805 -9.206 1.00 98.50 67 GLY A O 1
ATOM 508 N N . MET A 1 68 ? -2.095 -7.476 -9.255 1.00 98.00 68 MET A N 1
ATOM 509 C CA . MET A 1 68 ? -2.106 -7.952 -7.866 1.00 98.00 68 MET A CA 1
ATOM 510 C C . MET A 1 68 ? -2.345 -6.807 -6.869 1.00 98.00 68 MET A C 1
ATOM 512 O O . MET A 1 68 ? -3.117 -6.963 -5.924 1.00 98.00 68 MET A O 1
ATOM 516 N N . GLN A 1 69 ? -1.739 -5.634 -7.089 1.00 97.31 69 GLN A N 1
ATOM 517 C CA . GLN A 1 69 ? -1.984 -4.451 -6.254 1.00 97.31 69 GLN A CA 1
ATOM 518 C C . GLN A 1 69 ? -3.446 -4.004 -6.289 1.00 97.31 69 GLN A C 1
ATOM 520 O O . GLN A 1 69 ? -3.988 -3.647 -5.245 1.00 97.31 69 GLN A O 1
ATOM 525 N N . LEU A 1 70 ? -4.094 -4.048 -7.454 1.00 98.56 70 LEU A N 1
ATOM 526 C CA . LEU A 1 70 ? -5.497 -3.665 -7.590 1.00 98.56 70 LEU A CA 1
ATOM 527 C C . LEU A 1 70 ? -6.418 -4.627 -6.827 1.00 98.56 70 LEU A C 1
ATOM 529 O O . LEU A 1 70 ? -7.369 -4.181 -6.189 1.00 98.56 70 LEU A O 1
ATOM 533 N N . ILE A 1 71 ? -6.113 -5.929 -6.837 1.00 98.38 71 ILE A N 1
ATOM 534 C CA . ILE A 1 71 ? -6.848 -6.933 -6.050 1.00 98.38 71 ILE A CA 1
ATOM 535 C C . ILE A 1 71 ? -6.700 -6.660 -4.547 1.00 98.38 71 ILE A C 1
ATOM 537 O O . ILE A 1 71 ? -7.696 -6.661 -3.824 1.00 98.38 71 ILE A O 1
ATOM 541 N N . MET A 1 72 ? -5.484 -6.381 -4.068 1.00 97.31 72 MET A N 1
ATOM 542 C CA . MET A 1 72 ? -5.259 -6.026 -2.658 1.00 97.31 72 MET A CA 1
ATOM 543 C C . MET A 1 72 ? -6.015 -4.743 -2.283 1.00 97.31 72 MET A C 1
ATOM 545 O O . MET A 1 72 ? -6.755 -4.721 -1.297 1.00 97.31 72 MET A O 1
ATOM 549 N N . ALA A 1 73 ? -5.929 -3.710 -3.126 1.00 98.44 73 ALA A N 1
ATOM 550 C CA . ALA A 1 73 ? -6.634 -2.450 -2.917 1.00 98.44 73 ALA A CA 1
ATOM 551 C C . ALA A 1 73 ? -8.160 -2.625 -2.892 1.00 98.44 73 ALA A C 1
ATOM 553 O O . ALA A 1 73 ? -8.854 -1.985 -2.098 1.00 98.44 73 ALA A O 1
ATOM 554 N N . PHE A 1 74 ? -8.693 -3.520 -3.726 1.00 98.50 74 PHE A N 1
ATOM 555 C CA . PHE A 1 74 ? -10.108 -3.877 -3.736 1.00 98.50 74 PHE A CA 1
ATOM 556 C C . PHE A 1 74 ? -10.562 -4.483 -2.400 1.00 98.50 74 PHE A C 1
ATOM 558 O O . PHE A 1 74 ? -11.604 -4.085 -1.876 1.00 98.50 74 PHE A O 1
ATOM 565 N N . PHE A 1 75 ? -9.774 -5.376 -1.795 1.00 98.06 75 PHE A N 1
ATOM 566 C CA . PHE A 1 75 ? -10.103 -5.917 -0.471 1.00 98.06 75 PHE A CA 1
ATOM 567 C C . PHE A 1 75 ? -10.057 -4.852 0.628 1.00 98.06 75 PHE A C 1
ATOM 569 O O . PHE A 1 75 ? -10.954 -4.819 1.476 1.00 98.06 75 PHE A O 1
ATOM 576 N N . ILE A 1 76 ? -9.097 -3.926 0.576 1.00 98.56 76 ILE A N 1
ATOM 577 C CA . ILE A 1 76 ? -9.066 -2.782 1.499 1.00 98.56 76 ILE A CA 1
ATOM 578 C C . ILE A 1 76 ? -10.320 -1.909 1.320 1.00 98.56 76 ILE A C 1
ATOM 580 O O . ILE A 1 76 ? -10.919 -1.487 2.311 1.00 98.56 76 ILE A O 1
ATOM 584 N N . TRP A 1 77 ? -10.787 -1.685 0.085 1.00 98.62 77 TRP A N 1
ATOM 585 C CA . TRP A 1 77 ? -12.040 -0.962 -0.162 1.00 98.62 77 TRP A CA 1
ATOM 586 C C . TRP A 1 77 ? -13.263 -1.681 0.413 1.00 98.62 77 TRP A C 1
ATOM 588 O O . TRP A 1 77 ? -14.122 -1.026 1.010 1.00 98.62 77 TRP A O 1
ATOM 598 N N . ILE A 1 78 ? -13.329 -3.013 0.310 1.00 97.94 78 ILE A N 1
ATOM 599 C CA . ILE A 1 78 ? -14.387 -3.808 0.953 1.00 97.94 78 ILE A CA 1
ATOM 600 C C . ILE A 1 78 ? -14.362 -3.607 2.474 1.00 97.94 78 ILE A C 1
ATOM 602 O O . ILE A 1 78 ? -15.415 -3.385 3.077 1.00 97.94 78 ILE A O 1
ATOM 606 N N . VAL A 1 79 ? -13.180 -3.642 3.096 1.00 98.06 79 VAL A N 1
ATOM 607 C CA . VAL A 1 79 ? -13.023 -3.408 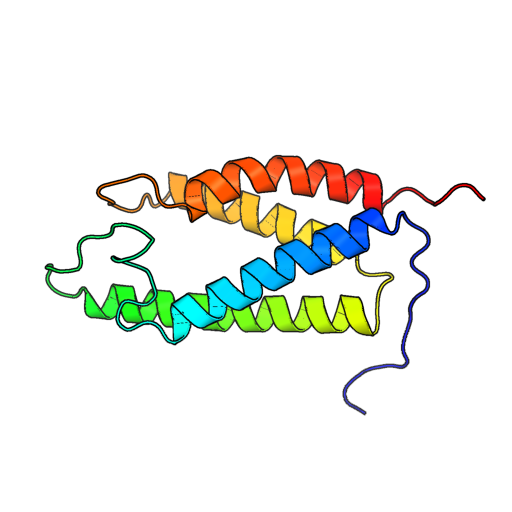4.541 1.00 98.06 79 VAL A CA 1
ATOM 608 C C . VAL A 1 79 ? -13.479 -2.000 4.926 1.00 98.06 79 VAL A C 1
ATOM 610 O O . VAL A 1 79 ? -14.300 -1.849 5.831 1.00 98.06 79 VAL A O 1
ATOM 613 N N . LEU A 1 80 ? -13.027 -0.973 4.205 1.00 97.88 80 LEU A N 1
ATOM 614 C CA . LEU A 1 80 ? -13.403 0.424 4.448 1.00 97.88 80 LEU A CA 1
ATOM 615 C C . LEU A 1 80 ? -14.913 0.672 4.302 1.00 97.88 80 LEU A C 1
ATOM 617 O O . LEU A 1 80 ? -15.485 1.505 5.019 1.00 97.88 80 LEU A O 1
ATOM 621 N N . TRP A 1 81 ? -15.564 -0.045 3.387 1.00 96.94 81 TRP A N 1
ATOM 622 C CA . TRP A 1 81 ? -16.996 0.077 3.131 1.00 96.94 81 TRP A CA 1
ATOM 623 C C . TRP A 1 81 ? -17.857 -0.704 4.133 1.00 96.94 81 TRP A C 1
ATOM 625 O O . TRP A 1 81 ? -18.875 -0.185 4.598 1.00 96.94 81 TRP A O 1
ATOM 635 N N . ARG A 1 82 ? -17.471 -1.941 4.467 1.00 96.06 82 ARG A N 1
ATOM 636 C CA . ARG A 1 82 ? -18.378 -2.918 5.093 1.00 96.06 82 ARG A CA 1
ATOM 637 C C . ARG A 1 82 ? -17.864 -3.565 6.380 1.00 96.06 82 ARG A C 1
ATOM 639 O O . ARG A 1 82 ? -18.695 -4.042 7.156 1.00 96.06 82 ARG A O 1
ATOM 646 N N . TYR A 1 83 ? -16.549 -3.604 6.588 1.00 97.19 83 TYR A N 1
ATOM 647 C CA . TYR A 1 83 ? -15.930 -4.356 7.681 1.00 97.19 83 TYR A CA 1
ATOM 648 C C . TYR A 1 83 ? -14.898 -3.540 8.460 1.00 97.19 83 TYR A C 1
ATOM 650 O O . TYR A 1 83 ? -13.773 -3.990 8.679 1.00 97.19 83 TYR A O 1
ATOM 658 N N . ARG A 1 84 ? -15.248 -2.308 8.849 1.00 96.19 84 ARG A N 1
ATOM 659 C CA . ARG A 1 84 ? -14.286 -1.321 9.376 1.00 96.19 84 ARG A CA 1
ATOM 660 C C . ARG A 1 84 ? -13.527 -1.778 10.621 1.00 96.19 84 ARG A C 1
ATOM 662 O O . ARG A 1 84 ? -12.460 -1.249 10.902 1.00 96.19 84 ARG A O 1
ATOM 669 N N . GLU A 1 85 ? -14.021 -2.763 11.358 1.00 96.19 85 GLU A N 1
ATOM 670 C CA . GLU A 1 85 ? -13.268 -3.388 12.456 1.00 96.19 85 GLU A CA 1
ATOM 671 C C . GLU A 1 85 ? -11.931 -4.017 12.032 1.00 96.19 85 GLU A C 1
ATOM 673 O O . GLU A 1 85 ? -11.024 -4.099 12.856 1.00 96.19 85 GLU A O 1
ATOM 678 N N . PHE A 1 86 ? -11.758 -4.372 10.753 1.00 97.69 86 PHE A N 1
ATOM 679 C CA . PHE A 1 86 ? -10.481 -4.837 10.198 1.00 97.69 86 PHE A CA 1
ATOM 680 C C . PHE A 1 86 ? -9.562 -3.701 9.721 1.00 97.69 86 PHE A C 1
ATOM 682 O O . PHE A 1 86 ? -8.518 -3.976 9.131 1.00 97.69 86 PHE A O 1
ATOM 689 N N . VAL A 1 87 ? -9.885 -2.428 9.974 1.00 98.19 87 VAL A N 1
ATOM 690 C CA . VAL A 1 87 ? -9.001 -1.296 9.632 1.00 98.19 87 VAL A CA 1
ATOM 691 C C . VAL A 1 87 ? -7.580 -1.470 10.192 1.00 98.19 87 VAL A C 1
ATOM 693 O O . VAL A 1 87 ? -6.644 -1.315 9.406 1.00 98.19 87 VAL A O 1
ATOM 696 N N . PRO A 1 88 ? -7.366 -1.866 11.466 1.00 98.19 88 PRO A N 1
ATOM 697 C CA . PRO A 1 88 ? -6.017 -2.128 11.974 1.00 98.19 88 PRO A CA 1
ATOM 698 C C . PRO A 1 88 ? -5.289 -3.226 11.193 1.00 98.19 88 PRO A C 1
ATOM 700 O O . PRO A 1 88 ? -4.106 -3.089 10.896 1.00 98.19 88 PRO A O 1
ATOM 703 N N . LEU A 1 89 ? -5.999 -4.290 10.799 1.00 98.38 89 LEU A N 1
ATOM 704 C CA . LEU A 1 89 ? -5.424 -5.375 10.003 1.00 98.38 89 LEU A CA 1
ATOM 705 C C . LEU A 1 89 ? -4.959 -4.875 8.629 1.00 98.38 89 LEU A C 1
ATOM 707 O O . LEU A 1 89 ? -3.870 -5.232 8.192 1.00 98.38 89 LEU A O 1
ATOM 711 N N . MET A 1 90 ? -5.747 -4.024 7.969 1.00 98.69 90 MET A N 1
ATOM 712 C CA . MET A 1 90 ? -5.377 -3.447 6.671 1.00 98.69 90 MET A CA 1
ATOM 713 C C . MET A 1 90 ? -4.223 -2.444 6.782 1.00 98.69 90 MET A C 1
ATOM 715 O O . MET A 1 90 ? -3.372 -2.390 5.904 1.00 98.69 90 MET A O 1
ATOM 719 N N . ILE A 1 91 ? -4.129 -1.682 7.875 1.00 98.81 91 ILE A N 1
ATOM 720 C CA . ILE A 1 91 ? -2.941 -0.849 8.132 1.00 98.81 91 ILE A CA 1
ATOM 721 C C . ILE A 1 91 ? -1.706 -1.734 8.372 1.00 98.81 91 ILE A C 1
ATOM 723 O O . ILE A 1 91 ? -0.613 -1.403 7.913 1.00 98.81 91 ILE A O 1
ATOM 727 N N . GLY A 1 92 ? -1.877 -2.872 9.052 1.00 98.75 92 GLY A N 1
ATOM 728 C CA . GLY A 1 92 ? -0.833 -3.884 9.213 1.00 98.75 92 GLY A CA 1
ATOM 729 C C . GLY A 1 92 ? -0.380 -4.497 7.885 1.00 98.75 92 GLY A C 1
ATOM 730 O O . GLY A 1 92 ? 0.816 -4.688 7.686 1.00 98.75 92 GLY A O 1
ATOM 731 N N . GLU A 1 93 ? -1.306 -4.749 6.957 1.00 98.38 93 GLU A N 1
ATOM 732 C CA . GLU A 1 93 ? -0.984 -5.183 5.592 1.00 98.38 93 GLU A CA 1
ATOM 733 C C . GLU A 1 93 ? -0.105 -4.150 4.876 1.00 98.38 93 GLU A C 1
ATOM 735 O O . GLU A 1 93 ? 0.972 -4.517 4.409 1.00 98.38 93 GLU A O 1
ATOM 740 N N . VAL A 1 94 ? -0.473 -2.864 4.910 1.00 98.50 94 VAL A N 1
ATOM 741 C CA . VAL A 1 94 ? 0.342 -1.778 4.337 1.00 98.50 94 VAL A CA 1
ATOM 742 C C . VAL A 1 94 ? 1.735 -1.742 4.972 1.00 98.50 94 VAL A C 1
ATOM 744 O O . VAL A 1 94 ? 2.738 -1.630 4.270 1.00 98.50 94 VAL A O 1
ATOM 747 N N . LEU A 1 95 ? 1.838 -1.865 6.298 1.00 98.75 95 LEU A N 1
ATOM 748 C CA . LEU A 1 95 ? 3.129 -1.893 6.993 1.00 98.75 95 LEU A CA 1
ATOM 749 C C . LEU A 1 95 ? 4.016 -3.052 6.505 1.00 98.75 95 LEU A C 1
ATOM 751 O O . LEU A 1 95 ? 5.198 -2.852 6.207 1.00 98.75 95 LEU A O 1
ATOM 755 N N . ILE A 1 96 ? 3.446 -4.255 6.412 1.00 98.50 96 ILE A N 1
ATOM 756 C CA . ILE A 1 96 ? 4.157 -5.458 5.961 1.00 98.50 96 ILE A CA 1
ATOM 757 C C . ILE A 1 96 ? 4.547 -5.329 4.485 1.00 98.50 96 ILE A C 1
ATOM 759 O O . ILE A 1 96 ? 5.680 -5.662 4.134 1.00 98.50 96 ILE A O 1
ATOM 763 N N . GLU A 1 97 ? 3.663 -4.807 3.633 1.00 97.38 97 GLU A N 1
ATOM 764 C CA . GLU A 1 97 ? 3.943 -4.547 2.217 1.00 97.38 97 GLU A CA 1
ATOM 765 C C . GLU A 1 97 ? 5.174 -3.654 2.061 1.00 97.38 97 GLU A C 1
ATOM 767 O O . GLU A 1 97 ? 6.098 -3.997 1.317 1.00 97.38 97 GLU A O 1
ATOM 772 N N . GLN A 1 98 ? 5.239 -2.554 2.815 1.00 98.31 98 GLN A N 1
ATOM 773 C CA . GLN A 1 98 ? 6.362 -1.620 2.745 1.00 98.31 98 GLN A CA 1
ATOM 774 C C . GLN A 1 98 ? 7.653 -2.216 3.304 1.00 98.31 98 GLN A C 1
ATOM 776 O O . GLN A 1 98 ? 8.718 -2.005 2.716 1.00 98.31 98 GLN A O 1
ATOM 781 N N . LEU A 1 99 ? 7.573 -3.016 4.371 1.00 98.44 99 LEU A N 1
ATOM 782 C CA . LEU A 1 99 ? 8.728 -3.739 4.902 1.00 98.44 99 LEU A CA 1
ATOM 783 C C . LEU A 1 99 ? 9.292 -4.705 3.855 1.00 98.44 99 LEU A C 1
ATOM 785 O O . LEU A 1 99 ? 10.469 -4.618 3.503 1.00 98.44 99 LEU A O 1
ATOM 789 N N . VAL A 1 100 ? 8.441 -5.573 3.302 1.00 97.81 100 VAL A N 1
ATOM 790 C CA . VAL A 1 100 ? 8.830 -6.560 2.285 1.00 97.81 100 VAL A CA 1
ATOM 791 C C . VAL A 1 100 ? 9.373 -5.865 1.041 1.00 97.81 100 VAL A C 1
ATOM 793 O O . VAL A 1 100 ? 10.419 -6.258 0.527 1.00 97.81 100 VAL A O 1
ATOM 796 N N . ARG A 1 101 ? 8.719 -4.801 0.569 1.00 95.94 101 ARG A N 1
ATOM 797 C CA . ARG A 1 101 ? 9.155 -4.025 -0.598 1.00 95.94 101 ARG A CA 1
ATOM 798 C C . ARG A 1 101 ? 10.553 -3.445 -0.407 1.00 95.94 101 ARG A C 1
ATOM 800 O O . ARG A 1 101 ? 11.380 -3.552 -1.314 1.00 95.94 101 ARG A O 1
ATOM 807 N N . ILE A 1 102 ? 10.834 -2.857 0.757 1.00 97.56 102 ILE A N 1
ATOM 808 C CA . ILE A 1 102 ? 12.163 -2.327 1.078 1.00 97.56 102 ILE A CA 1
ATOM 809 C C . ILE A 1 102 ? 13.181 -3.469 1.144 1.00 97.56 102 ILE A C 1
ATOM 811 O O . ILE A 1 102 ? 14.242 -3.362 0.527 1.00 97.56 102 ILE A O 1
ATOM 815 N N . SER A 1 103 ? 12.874 -4.574 1.827 1.00 97.94 103 SER A N 1
ATOM 816 C CA . SER A 1 103 ? 13.773 -5.732 1.925 1.00 97.94 103 SER A CA 1
ATOM 817 C C . SER A 1 103 ? 14.106 -6.325 0.553 1.00 97.94 103 SER A C 1
ATOM 819 O O . SER A 1 103 ? 15.278 -6.524 0.234 1.00 97.94 103 SER A O 1
ATOM 821 N N . ILE A 1 104 ? 13.103 -6.535 -0.304 1.00 96.88 104 ILE A N 1
ATOM 822 C CA . ILE A 1 104 ? 13.305 -7.027 -1.672 1.00 96.88 104 ILE A CA 1
ATOM 823 C C . ILE A 1 104 ? 14.112 -6.028 -2.503 1.00 96.88 104 ILE A C 1
ATOM 825 O O . ILE A 1 104 ? 14.987 -6.451 -3.252 1.00 96.88 104 ILE A O 1
ATOM 829 N N . GLY A 1 105 ? 13.899 -4.721 -2.330 1.00 95.06 105 GLY A N 1
ATOM 830 C CA . GLY A 1 105 ? 14.699 -3.688 -2.992 1.00 95.06 105 GLY A CA 1
ATOM 831 C C . GLY A 1 105 ? 16.191 -3.726 -2.633 1.00 95.06 105 GLY A C 1
ATOM 832 O O . GLY A 1 105 ? 17.014 -3.331 -3.455 1.00 95.06 105 GLY A O 1
ATOM 833 N N . HIS A 1 106 ? 16.553 -4.236 -1.451 1.00 95.81 106 HIS A N 1
ATOM 834 C CA . HIS A 1 106 ? 17.951 -4.480 -1.076 1.00 95.81 106 HIS A CA 1
ATOM 835 C C . HIS A 1 106 ? 18.483 -5.804 -1.638 1.00 95.81 106 HIS A C 1
ATOM 837 O O . HIS A 1 106 ? 19.621 -5.862 -2.093 1.00 95.81 106 HIS A O 1
ATOM 843 N N . LEU A 1 107 ? 17.668 -6.865 -1.627 1.00 97.44 107 LEU A N 1
ATOM 844 C CA . LEU A 1 107 ? 18.064 -8.192 -2.119 1.00 97.44 107 LEU A CA 1
ATOM 845 C C . LEU A 1 107 ? 18.164 -8.261 -3.649 1.00 97.44 107 LEU A C 1
ATOM 847 O O . LEU A 1 107 ? 18.953 -9.030 -4.196 1.00 97.44 107 LEU A O 1
ATOM 851 N N . LYS A 1 108 ? 17.314 -7.505 -4.342 1.00 95.12 108 LYS A N 1
ATOM 852 C CA . LYS A 1 108 ? 17.169 -7.486 -5.800 1.00 95.12 108 LYS A CA 1
ATOM 853 C C . LYS A 1 108 ? 17.035 -6.032 -6.271 1.00 95.12 108 LYS A C 1
ATOM 855 O O . LYS A 1 108 ? 15.943 -5.618 -6.669 1.00 95.12 108 LYS A O 1
ATOM 860 N N . PRO A 1 109 ? 18.117 -5.239 -6.189 1.00 93.38 109 PRO A N 1
ATOM 861 C CA . PRO A 1 109 ? 18.068 -3.828 -6.538 1.00 93.38 109 PRO A CA 1
ATOM 862 C C . PRO A 1 109 ? 17.747 -3.636 -8.021 1.00 93.38 109 PRO A C 1
ATOM 864 O O . PRO A 1 109 ? 18.297 -4.306 -8.895 1.00 93.38 109 PRO A O 1
ATOM 867 N N . THR A 1 110 ? 16.858 -2.690 -8.306 1.00 91.50 110 THR A N 1
ATOM 868 C CA . THR A 1 110 ? 16.535 -2.271 -9.672 1.00 91.50 110 THR A CA 1
ATOM 869 C C . THR A 1 110 ? 17.559 -1.266 -10.186 1.00 91.50 110 THR A C 1
ATOM 871 O O . THR A 1 110 ? 17.960 -0.367 -9.447 1.00 91.50 110 THR A O 1
ATOM 874 N N . ILE A 1 111 ? 17.916 -1.357 -11.467 1.00 92.88 111 ILE A N 1
ATOM 875 C CA . ILE A 1 111 ? 18.779 -0.377 -12.136 1.00 92.88 111 ILE A CA 1
ATOM 876 C C . ILE A 1 111 ? 17.903 0.749 -12.695 1.00 92.88 111 ILE A C 1
ATOM 878 O O . ILE A 1 111 ? 17.057 0.514 -13.558 1.00 92.88 111 ILE A O 1
ATOM 882 N N . THR A 1 112 ? 18.103 1.968 -12.197 1.00 94.75 112 THR A N 1
ATOM 883 C CA . THR A 1 112 ? 17.328 3.163 -12.561 1.00 94.75 112 THR A CA 1
ATOM 884 C C . THR A 1 112 ? 18.256 4.367 -12.724 1.00 94.75 112 THR A C 1
ATOM 886 O O . THR A 1 112 ? 19.318 4.417 -12.102 1.00 94.75 112 THR A O 1
ATOM 889 N N . THR A 1 113 ? 17.888 5.342 -13.560 1.00 94.00 113 THR A N 1
ATOM 890 C CA . THR A 1 113 ? 18.700 6.563 -13.760 1.00 94.00 113 THR A CA 1
ATOM 891 C C . THR A 1 113 ? 18.443 7.636 -12.701 1.00 94.00 113 THR A C 1
ATOM 893 O O . THR A 1 113 ? 19.224 8.575 -12.575 1.00 94.00 113 THR A O 1
ATOM 896 N N . GLY A 1 114 ? 17.362 7.507 -11.931 1.00 92.06 114 GLY A N 1
ATOM 897 C CA . GLY A 1 114 ? 17.058 8.336 -10.768 1.00 92.06 114 GLY A CA 1
ATOM 898 C C . GLY A 1 114 ? 16.434 7.514 -9.642 1.00 92.06 114 GLY A C 1
ATOM 899 O O . GLY A 1 114 ? 16.233 6.307 -9.772 1.00 92.06 114 GLY A O 1
ATOM 900 N N . THR A 1 115 ? 16.124 8.165 -8.519 1.00 93.50 115 THR A N 1
ATOM 901 C CA . THR A 1 115 ? 15.398 7.531 -7.409 1.00 93.50 115 THR A CA 1
ATOM 902 C C . THR A 1 115 ? 13.904 7.480 -7.737 1.00 93.50 115 THR A C 1
ATOM 904 O O . THR A 1 115 ? 13.277 8.538 -7.804 1.00 93.50 115 THR A O 1
ATOM 907 N N . PRO A 1 116 ? 13.295 6.289 -7.893 1.00 93.50 116 PRO A N 1
ATOM 908 C CA . PRO A 1 116 ? 11.868 6.187 -8.169 1.00 93.50 116 PRO A CA 1
ATOM 909 C C . PRO A 1 116 ? 11.042 6.736 -7.000 1.00 93.50 116 PRO A C 1
ATOM 911 O O . PRO A 1 116 ? 11.367 6.427 -5.846 1.00 93.50 116 PRO A O 1
ATOM 914 N N . PRO A 1 117 ? 9.913 7.425 -7.253 1.00 94.12 117 PRO A N 1
ATOM 915 C CA . PRO A 1 117 ? 9.015 7.887 -6.194 1.00 94.12 117 PRO A CA 1
ATOM 916 C C . PRO A 1 117 ? 8.578 6.760 -5.252 1.00 94.12 117 PRO A C 1
ATOM 918 O O . PRO A 1 117 ? 8.478 6.959 -4.046 1.00 94.12 117 PRO A O 1
ATOM 921 N N . GLY A 1 118 ? 8.395 5.544 -5.782 1.00 93.06 118 GLY A N 1
ATOM 922 C CA . GLY A 1 118 ? 8.047 4.363 -4.992 1.00 93.06 118 GLY A CA 1
ATOM 923 C C . GLY A 1 118 ? 9.096 3.984 -3.940 1.00 93.06 118 GLY A C 1
ATOM 924 O O . GLY A 1 118 ? 8.720 3.514 -2.869 1.00 93.06 118 GLY A O 1
ATOM 925 N N . ARG A 1 119 ? 10.394 4.229 -4.186 1.00 94.38 119 ARG A N 1
ATOM 926 C CA . ARG A 1 119 ? 11.458 3.958 -3.202 1.00 94.38 119 ARG A CA 1
ATOM 927 C C . ARG A 1 119 ? 11.348 4.919 -2.023 1.00 94.38 119 ARG A C 1
ATOM 929 O O . ARG A 1 119 ? 11.227 4.474 -0.885 1.00 94.38 119 ARG A O 1
ATOM 936 N N . THR A 1 120 ? 11.327 6.220 -2.304 1.00 95.81 120 THR A N 1
ATOM 937 C CA . THR A 1 120 ? 11.184 7.265 -1.281 1.00 95.81 120 THR A CA 1
ATOM 938 C C . THR A 1 120 ? 9.863 7.124 -0.528 1.00 95.81 120 THR A C 1
ATOM 940 O O . THR A 1 120 ? 9.847 7.133 0.700 1.00 95.81 120 THR A O 1
ATOM 943 N N . GLY A 1 121 ? 8.764 6.903 -1.254 1.00 96.62 121 GLY A N 1
ATOM 944 C CA . GLY A 1 121 ? 7.443 6.692 -0.671 1.00 96.62 121 GLY A CA 1
ATOM 945 C C . GLY A 1 121 ? 7.399 5.497 0.278 1.00 96.62 121 GLY A C 1
ATOM 946 O O . GLY A 1 121 ? 6.766 5.587 1.322 1.00 96.62 121 GLY A O 1
ATOM 947 N N . SER A 1 122 ? 8.122 4.411 -0.015 1.00 97.25 122 SER A N 1
ATOM 948 C CA . SER A 1 122 ? 8.180 3.248 0.884 1.00 97.25 122 SER A CA 1
ATOM 949 C C . SER A 1 122 ? 8.926 3.534 2.176 1.00 97.25 122 SER A C 1
ATOM 951 O O . SER A 1 122 ? 8.441 3.183 3.249 1.00 97.25 122 SER A O 1
ATOM 953 N N . MET A 1 123 ? 10.058 4.236 2.085 1.00 97.31 123 MET A N 1
ATOM 954 C CA . MET A 1 123 ? 10.840 4.637 3.257 1.00 97.31 123 MET A CA 1
ATOM 955 C C . MET A 1 123 ? 10.050 5.552 4.199 1.00 97.31 123 MET A C 1
ATOM 957 O O . MET A 1 123 ? 10.230 5.471 5.409 1.00 97.31 123 MET A O 1
ATOM 961 N N . ILE A 1 124 ? 9.169 6.399 3.657 1.00 98.06 124 ILE A N 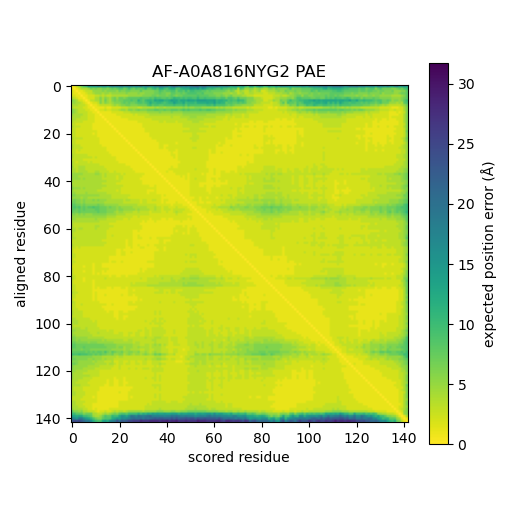1
ATOM 962 C CA . ILE A 1 124 ? 8.286 7.269 4.447 1.00 98.06 124 ILE A CA 1
ATOM 963 C C . ILE A 1 124 ? 7.086 6.484 4.983 1.00 98.06 124 ILE A C 1
ATOM 965 O O . ILE A 1 124 ? 6.725 6.614 6.151 1.00 98.06 124 ILE A O 1
ATOM 969 N N . LEU A 1 125 ? 6.450 5.663 4.145 1.00 98.19 125 LEU A N 1
ATOM 970 C CA . LEU A 1 125 ? 5.207 4.995 4.519 1.00 98.19 125 LEU A CA 1
ATOM 971 C C . LEU A 1 125 ? 5.424 3.887 5.554 1.00 98.19 125 LEU A C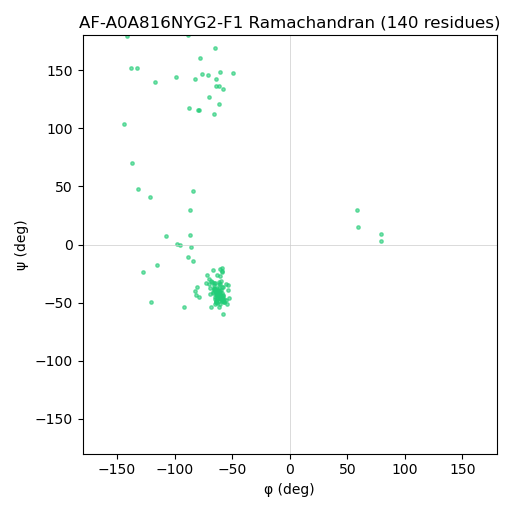 1
ATOM 973 O O . LEU A 1 125 ? 4.515 3.623 6.332 1.00 98.19 125 LEU A O 1
ATOM 977 N N . LEU A 1 126 ? 6.608 3.274 5.618 1.00 98.69 126 LEU A N 1
ATOM 978 C CA . LEU A 1 126 ? 6.932 2.272 6.637 1.00 98.69 126 LEU A CA 1
ATOM 979 C C . LEU A 1 126 ? 6.776 2.821 8.078 1.00 98.69 126 LEU A C 1
ATOM 981 O O . LEU A 1 126 ? 5.935 2.306 8.813 1.00 98.69 126 LEU A O 1
ATOM 985 N N . PRO A 1 127 ? 7.495 3.877 8.513 1.00 98.56 127 PRO A N 1
ATOM 986 C CA . PRO A 1 127 ? 7.309 4.425 9.856 1.00 98.56 127 PRO A CA 1
ATOM 987 C C . PRO A 1 127 ? 5.920 5.049 10.054 1.00 98.56 127 PRO A C 1
ATOM 989 O O . PRO A 1 127 ? 5.349 4.924 11.135 1.00 98.56 127 PRO A O 1
ATOM 992 N N . VAL A 1 128 ? 5.338 5.674 9.023 1.00 98.69 128 VAL A N 1
ATOM 993 C CA . VAL A 1 128 ? 3.990 6.262 9.124 1.00 98.69 128 VAL A CA 1
ATOM 994 C C . VAL A 1 128 ? 2.930 5.183 9.356 1.00 98.69 128 VAL A C 1
ATOM 996 O O . VAL A 1 128 ? 2.095 5.338 10.241 1.00 98.69 128 VAL A O 1
ATOM 999 N N . SER A 1 129 ? 2.971 4.074 8.616 1.00 98.62 129 SER A N 1
ATOM 1000 C CA . SER A 1 129 ? 2.033 2.957 8.797 1.00 98.62 129 SER A CA 1
ATOM 1001 C C . SER A 1 129 ? 2.204 2.273 10.152 1.00 98.62 129 SER A C 1
ATOM 1003 O O . SER A 1 129 ? 1.202 1.896 10.752 1.00 98.62 129 SER A O 1
ATOM 1005 N N . LEU A 1 130 ? 3.424 2.198 10.696 1.00 98.75 130 LEU A N 1
ATOM 1006 C CA . LEU A 1 130 ? 3.654 1.707 12.059 1.00 98.75 130 LEU A CA 1
ATOM 1007 C C . LEU A 1 130 ? 2.980 2.604 13.106 1.00 98.75 130 LEU A C 1
ATOM 1009 O O . LEU A 1 130 ? 2.267 2.110 13.979 1.00 98.75 130 LEU A O 1
ATOM 1013 N N . ILE A 1 131 ? 3.166 3.923 13.004 1.00 98.69 131 ILE A N 1
ATOM 1014 C CA . ILE A 1 131 ? 2.519 4.891 13.901 1.00 98.69 131 ILE A CA 1
ATOM 1015 C C . ILE A 1 131 ? 0.995 4.790 13.773 1.00 98.69 131 ILE A C 1
ATOM 1017 O O . ILE A 1 131 ? 0.288 4.707 14.777 1.00 98.69 131 ILE A O 1
ATOM 1021 N N . MET A 1 132 ? 0.485 4.741 12.543 1.00 98.62 132 MET A N 1
ATOM 1022 C CA . MET A 1 132 ? -0.945 4.615 12.278 1.00 98.62 132 MET A CA 1
ATOM 1023 C C . MET A 1 132 ? -1.522 3.290 12.768 1.00 98.62 132 MET A C 1
ATOM 1025 O O . MET A 1 132 ? -2.660 3.276 13.230 1.00 98.62 132 MET A O 1
ATOM 1029 N N . LEU A 1 133 ? -0.752 2.200 12.735 1.00 98.62 133 LEU A N 1
ATOM 1030 C CA . LEU A 1 133 ? -1.158 0.920 13.306 1.00 98.62 133 LEU A CA 1
ATOM 1031 C C . LEU A 1 133 ? -1.328 1.050 14.818 1.00 98.62 133 LEU A C 1
ATOM 1033 O O . LEU A 1 133 ? -2.384 0.698 15.336 1.00 98.62 133 LEU A O 1
ATOM 1037 N N . ILE A 1 134 ? -0.341 1.626 15.510 1.00 98.38 134 ILE A N 1
ATOM 1038 C CA . ILE A 1 134 ? -0.407 1.860 16.960 1.00 98.38 134 ILE A CA 1
ATOM 1039 C C . ILE A 1 134 ? -1.623 2.727 17.308 1.00 98.38 134 ILE A C 1
ATOM 1041 O O . ILE A 1 134 ? -2.405 2.352 18.180 1.00 98.38 134 ILE A O 1
ATOM 1045 N N . ILE A 1 135 ? -1.834 3.835 16.588 1.00 97.75 135 ILE A N 1
ATOM 1046 C CA . ILE A 1 135 ? -3.012 4.702 16.756 1.00 97.75 135 ILE A CA 1
ATOM 1047 C C . ILE A 1 135 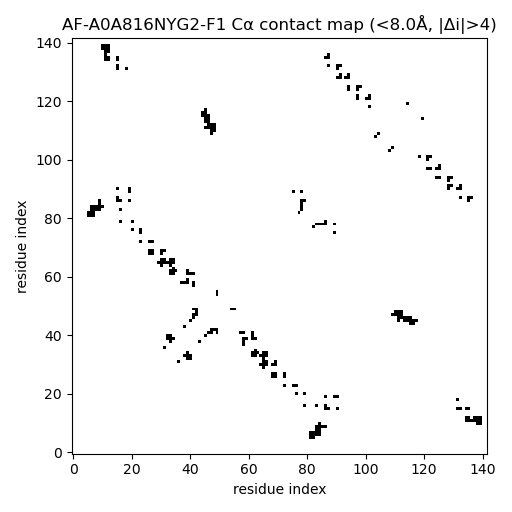? -4.302 3.917 16.509 1.00 97.75 135 ILE A C 1
ATOM 1049 O O . ILE A 1 135 ? -5.261 4.067 17.257 1.00 97.75 135 ILE A O 1
ATOM 1053 N N . SER A 1 136 ? -4.344 3.063 15.486 1.00 97.44 136 SER A N 1
ATOM 1054 C CA . SER A 1 136 ? -5.562 2.335 15.125 1.00 97.44 136 SER A CA 1
ATOM 1055 C C . SER A 1 136 ? -6.010 1.314 16.175 1.00 97.44 136 SER A C 1
ATOM 1057 O O . SER A 1 136 ? -7.187 0.947 16.177 1.00 97.44 136 SER A O 1
ATOM 1059 N N . LEU A 1 137 ? -5.086 0.871 17.036 1.00 96.75 137 LEU A N 1
ATOM 1060 C CA . LEU A 1 137 ? -5.313 -0.093 18.114 1.00 96.75 137 LEU A CA 1
ATOM 1061 C C . LEU A 1 137 ? -5.761 0.569 19.425 1.00 96.75 137 LEU A C 1
ATOM 1063 O O . LEU A 1 137 ? -6.180 -0.133 20.348 1.00 96.75 137 LEU A O 1
ATOM 1067 N N . THR A 1 138 ? -5.695 1.899 19.530 1.00 96.06 138 THR A N 1
ATOM 1068 C CA . THR A 1 138 ? -6.269 2.615 20.673 1.00 96.06 138 THR A CA 1
ATOM 1069 C C . THR A 1 138 ? -7.785 2.724 20.519 1.00 96.06 138 THR A C 1
ATOM 1071 O O . THR A 1 138 ? -8.342 2.563 19.433 1.00 96.06 138 THR A O 1
ATOM 1074 N N . ARG A 1 139 ? -8.482 2.977 21.628 1.00 90.44 139 ARG A N 1
ATOM 1075 C CA . ARG A 1 139 ? -9.917 3.282 21.613 1.00 90.44 139 ARG A CA 1
ATOM 1076 C C . ARG A 1 139 ? -10.105 4.788 21.689 1.00 90.44 139 ARG A C 1
ATOM 1078 O O . ARG A 1 139 ? -9.369 5.450 22.419 1.00 90.44 139 ARG A O 1
ATOM 1085 N N . ASN A 1 140 ? -11.116 5.311 21.000 1.00 83.44 140 ASN A N 1
ATOM 1086 C CA . ASN A 1 140 ? -11.574 6.670 21.266 1.00 83.44 140 ASN A CA 1
ATOM 1087 C C . ASN A 1 140 ? -12.057 6.728 22.716 1.00 83.44 140 ASN A C 1
ATOM 1089 O O . ASN A 1 140 ? -12.938 5.964 23.114 1.00 83.44 140 ASN A O 1
ATOM 1093 N N . THR A 1 141 ? -11.452 7.599 23.514 1.00 69.50 141 THR A N 1
ATOM 1094 C CA . THR A 1 141 ? -12.001 7.953 24.820 1.00 69.50 141 THR A CA 1
ATOM 1095 C C . THR A 1 141 ? -13.266 8.769 24.580 1.00 69.50 141 THR A C 1
ATOM 1097 O O . THR A 1 141 ? -13.231 9.708 23.783 1.00 69.50 141 THR A O 1
ATOM 1100 N N . ALA A 1 142 ? -14.370 8.347 25.200 1.00 56.00 142 ALA A N 1
ATOM 1101 C CA . ALA A 1 142 ? -15.647 9.055 25.174 1.00 56.00 142 ALA A CA 1
ATOM 1102 C C . ALA A 1 142 ? -15.534 10.450 25.803 1.00 56.00 142 ALA A C 1
ATOM 1104 O O . ALA A 1 142 ? -14.708 10.600 26.734 1.00 56.00 142 ALA A O 1
#